Protein AF-A0A348XEP2-F1 (afdb_monomer_lite)

Radius of gyration: 28.58 Å; chains: 1; bounding box: 30×54×78 Å

Structure (mmCIF, N/CA/C/O backbone):
data_AF-A0A348XEP2-F1
#
_entry.id   AF-A0A348XEP2-F1
#
loop_
_atom_site.group_PDB
_atom_site.id
_atom_site.type_symbol
_atom_site.label_atom_id
_atom_site.label_alt_id
_atom_site.label_comp_id
_atom_site.label_asym_id
_atom_site.label_entity_id
_atom_site.label_seq_id
_atom_site.pdbx_PDB_ins_code
_atom_site.Cartn_x
_atom_site.Cartn_y
_atom_site.Cartn_z
_atom_site.occupancy
_atom_site.B_iso_or_equiv
_atom_site.auth_seq_id
_atom_site.auth_comp_id
_atom_site.auth_asym_id
_atom_site.auth_atom_id
_atom_site.pdbx_PDB_model_num
ATOM 1 N N . MET A 1 1 ? 8.491 -28.217 66.373 1.00 36.41 1 MET A N 1
ATOM 2 C CA . MET A 1 1 ? 8.979 -29.413 65.648 1.00 36.41 1 MET A CA 1
ATOM 3 C C . MET A 1 1 ? 7.822 -30.397 65.512 1.00 36.41 1 MET A C 1
ATOM 5 O O . MET A 1 1 ? 7.100 -30.519 66.490 1.00 36.41 1 MET A O 1
ATOM 9 N N . PRO A 1 2 ? 7.695 -31.156 64.412 1.00 49.12 2 PRO A N 1
ATOM 10 C CA . PRO A 1 2 ? 7.241 -30.766 63.070 1.00 49.12 2 PRO A CA 1
ATOM 11 C C . PRO A 1 2 ? 5.701 -30.596 62.974 1.00 49.12 2 PRO A C 1
ATOM 13 O O . PRO A 1 2 ? 4.949 -31.226 63.710 1.00 49.12 2 PRO A O 1
ATOM 16 N N . VAL A 1 3 ? 5.225 -29.758 62.047 1.00 45.44 3 VAL A N 1
ATOM 17 C CA . VAL A 1 3 ? 3.802 -29.698 61.663 1.00 45.44 3 VAL A CA 1
ATOM 18 C C . VAL A 1 3 ? 3.506 -30.822 60.670 1.00 45.44 3 VAL A C 1
ATOM 20 O O . VAL A 1 3 ? 4.119 -30.905 59.607 1.00 45.44 3 VAL A O 1
ATOM 23 N N . ALA A 1 4 ? 2.592 -31.718 61.035 1.00 46.41 4 ALA A N 1
ATOM 24 C CA . ALA A 1 4 ? 2.111 -32.768 60.152 1.00 46.41 4 ALA A CA 1
ATOM 25 C C . ALA A 1 4 ? 1.219 -32.143 59.070 1.00 46.41 4 ALA A C 1
ATOM 27 O O . ALA A 1 4 ? 0.110 -31.689 59.346 1.00 46.41 4 ALA A O 1
ATOM 28 N N . PHE A 1 5 ? 1.708 -32.110 57.831 1.00 47.88 5 PHE A N 1
ATOM 29 C CA . PHE A 1 5 ? 0.874 -31.823 56.669 1.00 47.88 5 PHE A CA 1
ATOM 30 C C . PHE A 1 5 ? -0.151 -32.954 56.511 1.00 47.88 5 PHE A C 1
ATOM 32 O O . PHE A 1 5 ? 0.256 -34.116 56.402 1.00 47.88 5 PHE A O 1
ATOM 39 N N . PRO A 1 6 ? -1.466 -32.675 56.460 1.00 45.78 6 PRO A N 1
ATOM 40 C CA . PRO A 1 6 ? -2.411 -33.699 56.063 1.00 45.78 6 PRO A CA 1
ATOM 41 C C . PRO A 1 6 ? -2.138 -34.045 54.596 1.00 45.78 6 PRO A C 1
ATOM 43 O O . PRO A 1 6 ? -2.296 -33.223 53.694 1.00 45.78 6 PRO A O 1
ATOM 46 N N . CYS A 1 7 ? -1.690 -35.280 54.370 1.00 41.25 7 CYS A N 1
ATOM 47 C CA . CYS A 1 7 ? -1.591 -35.897 53.057 1.00 41.25 7 CYS A CA 1
ATOM 48 C C . CYS A 1 7 ? -2.997 -35.937 52.442 1.00 41.25 7 CYS A C 1
ATOM 50 O O . CYS A 1 7 ? -3.813 -36.806 52.763 1.00 41.25 7 CYS A O 1
ATOM 52 N N . VAL A 1 8 ? -3.303 -34.956 51.592 1.00 56.88 8 VAL A N 1
ATOM 53 C CA . VAL A 1 8 ? -4.534 -34.923 50.802 1.00 56.88 8 VAL A CA 1
ATOM 54 C C . VAL A 1 8 ? -4.495 -36.114 49.848 1.00 56.88 8 VAL A C 1
ATOM 56 O O . VAL A 1 8 ? -3.812 -36.096 48.825 1.00 56.88 8 VAL A O 1
ATOM 59 N N . LYS A 1 9 ? -5.226 -37.177 50.191 1.00 45.53 9 LYS A N 1
ATOM 60 C CA . LYS A 1 9 ? -5.459 -38.312 49.295 1.00 45.53 9 LYS A CA 1
ATOM 61 C C . LYS A 1 9 ? -6.377 -37.856 48.164 1.00 45.53 9 LYS A C 1
ATOM 63 O O . LYS A 1 9 ? -7.594 -37.788 48.323 1.00 45.53 9 LYS A O 1
ATOM 68 N N . ILE A 1 10 ? -5.788 -37.544 47.014 1.00 55.47 10 ILE A N 1
ATOM 69 C CA . ILE A 1 10 ? -6.527 -37.305 45.776 1.00 55.47 10 ILE A CA 1
ATOM 70 C C . ILE A 1 10 ? -7.029 -38.673 45.294 1.00 55.47 10 ILE A C 1
ATOM 72 O O . ILE A 1 10 ? -6.285 -39.445 44.695 1.00 55.47 10 ILE A O 1
ATOM 76 N N . GLY A 1 11 ? -8.275 -39.012 45.630 1.00 54.00 11 GLY A N 1
ATOM 77 C CA . GLY A 1 11 ? -8.930 -40.218 45.118 1.00 54.00 11 GLY A CA 1
ATOM 78 C C . GLY A 1 11 ? -9.022 -40.211 43.583 1.00 54.00 11 GLY A C 1
ATOM 79 O O . GLY A 1 11 ? -8.924 -39.143 42.966 1.00 54.00 11 GLY A O 1
ATOM 80 N N . PRO A 1 12 ? -9.216 -41.378 42.942 1.00 56.22 12 PRO A N 1
ATOM 81 C CA . PRO A 1 12 ? -9.267 -41.474 41.490 1.00 56.22 12 PRO A CA 1
ATOM 82 C C . PRO A 1 12 ? -10.371 -40.568 40.934 1.00 56.22 12 PRO A C 1
ATOM 84 O O . PRO A 1 12 ? -11.529 -40.597 41.363 1.00 56.22 12 PRO A O 1
ATOM 87 N N . LEU A 1 1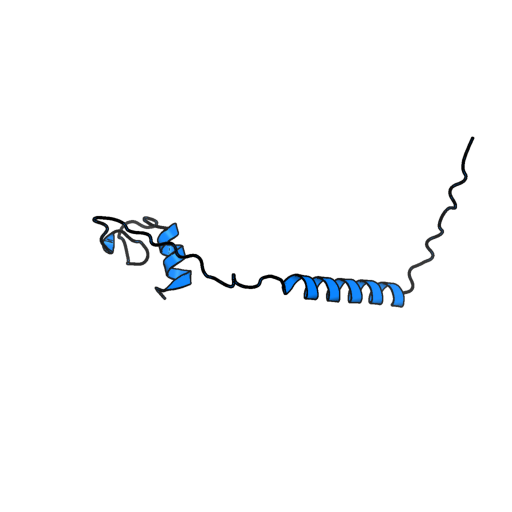3 ? -9.984 -39.718 39.983 1.00 52.72 13 LEU A N 1
ATOM 88 C CA . LEU A 1 13 ? -10.892 -38.850 39.243 1.00 52.72 13 LEU A CA 1
ATOM 89 C C . LEU A 1 13 ? -11.960 -39.708 38.550 1.00 52.72 13 LEU A C 1
ATOM 91 O O . LEU A 1 13 ? -11.672 -40.379 37.563 1.00 52.72 13 LEU A O 1
ATOM 95 N N . HIS A 1 14 ? -13.198 -39.653 39.049 1.00 54.22 14 HIS A N 1
ATOM 96 C CA . HIS A 1 14 ? -14.362 -40.208 38.360 1.00 54.22 14 HIS A CA 1
ATOM 97 C C . HIS A 1 14 ? -14.471 -39.594 36.947 1.00 54.22 14 HIS A C 1
ATOM 99 O O . HIS A 1 14 ? -14.260 -38.383 36.797 1.00 54.22 14 HIS A O 1
ATOM 105 N N . PRO A 1 15 ? -14.834 -40.374 35.910 1.00 55.09 15 PRO A N 1
ATOM 106 C CA . PRO A 1 15 ? -14.868 -39.908 34.518 1.00 55.09 15 PRO A CA 1
ATOM 107 C C . PRO A 1 15 ? -15.765 -38.672 34.319 1.00 55.09 15 PRO A C 1
ATOM 109 O O . PRO A 1 15 ? -15.408 -37.770 33.564 1.00 55.09 15 PRO A O 1
ATOM 112 N N . ALA A 1 16 ? -16.847 -38.553 35.097 1.00 55.06 16 ALA A N 1
ATOM 113 C CA . ALA A 1 16 ? -17.751 -37.400 35.095 1.00 55.06 16 ALA A CA 1
ATOM 114 C C . ALA A 1 16 ? -17.098 -36.080 35.569 1.00 55.06 16 ALA A C 1
ATOM 116 O O . ALA A 1 16 ? -17.459 -34.995 35.109 1.00 55.06 16 ALA A O 1
ATOM 117 N N . ARG A 1 17 ? -16.097 -36.149 36.462 1.00 55.81 17 ARG A N 1
ATOM 118 C CA . ARG A 1 17 ? -15.385 -34.973 36.997 1.00 55.81 17 ARG A CA 1
ATOM 119 C C . ARG A 1 17 ? -14.343 -34.444 36.007 1.00 55.81 17 ARG A C 1
ATOM 121 O O . ARG A 1 17 ? -14.147 -33.235 35.925 1.00 55.81 17 ARG A O 1
ATOM 128 N N . ARG A 1 18 ? -13.734 -35.329 35.202 1.00 58.19 18 ARG A N 1
ATOM 129 C CA . ARG A 1 1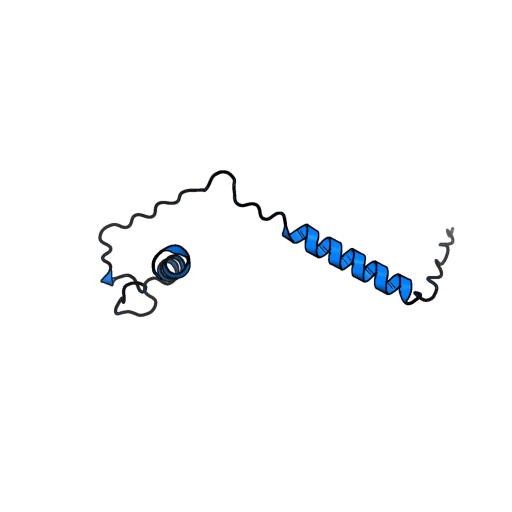8 ? -12.839 -34.953 34.088 1.00 58.19 18 ARG A CA 1
ATOM 130 C C . ARG A 1 18 ? -13.591 -34.227 32.974 1.00 58.19 18 ARG A C 1
ATOM 132 O O . ARG A 1 18 ? -13.108 -33.209 32.487 1.00 58.19 18 ARG A O 1
ATOM 139 N N . THR A 1 19 ? -14.787 -34.696 32.616 1.00 60.69 19 THR A N 1
ATOM 140 C CA . THR A 1 19 ? -15.609 -34.046 31.583 1.00 60.69 19 THR A CA 1
ATOM 141 C C . THR A 1 19 ? -16.085 -32.655 31.991 1.00 60.69 19 THR A C 1
ATOM 143 O O . THR A 1 19 ? -16.128 -31.766 31.147 1.00 60.69 19 THR A O 1
ATOM 146 N N . SER A 1 20 ? -16.400 -32.429 33.270 1.00 64.38 20 SER A N 1
ATOM 147 C CA . SER A 1 20 ? -16.841 -31.109 33.746 1.00 64.38 20 SER A CA 1
ATOM 148 C C . SER A 1 20 ? -15.716 -30.072 33.765 1.00 64.38 20 SER A C 1
ATOM 150 O O . SER A 1 20 ? -15.960 -28.917 33.428 1.00 64.38 20 SER A O 1
ATOM 152 N N . ILE A 1 21 ? -14.482 -30.476 34.086 1.00 74.56 21 ILE A N 1
ATOM 153 C CA . ILE A 1 21 ? -13.314 -29.579 34.048 1.00 74.56 21 ILE A CA 1
ATOM 154 C C . ILE A 1 21 ? -12.973 -29.199 32.600 1.00 74.56 21 ILE A C 1
ATOM 156 O O . ILE A 1 21 ? -12.732 -28.027 32.325 1.00 74.56 21 ILE A O 1
ATOM 160 N N . LEU A 1 22 ? -13.023 -30.158 31.663 1.00 74.06 22 LEU A N 1
ATOM 161 C CA . LEU A 1 22 ? -12.812 -29.872 30.238 1.00 74.06 22 LEU A CA 1
ATOM 162 C C . LEU A 1 22 ? -13.875 -28.924 29.675 1.00 74.06 22 LEU A C 1
ATOM 164 O O . LEU A 1 22 ? -13.539 -28.001 28.939 1.00 74.06 22 LEU A O 1
ATOM 168 N N . LYS A 1 23 ? -15.148 -29.129 30.035 1.00 73.50 23 LYS A N 1
ATOM 169 C CA . LYS A 1 23 ? -16.243 -28.246 29.610 1.00 73.50 23 LYS A CA 1
ATOM 170 C C . LYS A 1 23 ? -16.048 -26.828 30.138 1.00 73.50 23 LYS A C 1
ATOM 172 O O . LYS A 1 23 ? -16.153 -25.887 29.366 1.00 73.50 23 LYS A O 1
ATOM 177 N N . LEU A 1 24 ? -15.705 -26.676 31.417 1.00 78.50 24 LEU A N 1
ATOM 178 C CA . LEU A 1 24 ? -15.487 -25.363 32.026 1.00 78.50 24 LEU A CA 1
ATOM 179 C C . LEU A 1 24 ? -14.281 -24.631 31.413 1.00 78.50 24 LEU A C 1
ATOM 181 O O . LEU A 1 24 ? -14.360 -23.434 31.146 1.00 78.50 24 LEU A O 1
ATOM 185 N N . ALA A 1 25 ? -13.193 -25.356 31.138 1.00 78.44 25 ALA A N 1
ATOM 186 C CA . ALA A 1 25 ? -12.019 -24.808 30.462 1.00 78.44 25 ALA A CA 1
ATOM 187 C C . ALA A 1 25 ? -12.339 -24.358 29.026 1.00 78.44 25 ALA A C 1
ATOM 189 O O . ALA A 1 25 ? -11.910 -23.282 28.612 1.00 78.44 25 ALA A O 1
ATOM 190 N N . ALA A 1 26 ? -13.137 -25.137 28.288 1.00 77.12 26 ALA A N 1
ATOM 191 C CA . ALA A 1 26 ? -13.577 -24.773 26.943 1.00 77.12 26 ALA A CA 1
ATOM 192 C C . ALA A 1 26 ? -14.441 -23.500 26.947 1.00 77.12 26 ALA A C 1
ATOM 194 O O . ALA A 1 26 ? -14.210 -22.607 26.135 1.00 77.12 26 ALA A O 1
ATOM 195 N N . THR A 1 27 ? -15.378 -23.365 27.892 1.00 75.94 27 THR A N 1
ATOM 196 C CA . THR A 1 27 ? -16.212 -22.158 28.014 1.00 75.94 27 THR A CA 1
ATOM 197 C C . THR A 1 27 ? -15.381 -20.914 28.342 1.00 75.94 27 THR A C 1
ATOM 199 O O . THR A 1 27 ? -15.644 -19.838 27.808 1.00 75.94 27 THR A O 1
ATOM 202 N N . LEU A 1 28 ? -14.347 -21.056 29.178 1.00 75.62 28 LEU A N 1
ATOM 203 C CA . LEU A 1 28 ? -13.475 -19.942 29.557 1.00 75.62 28 LEU A CA 1
ATOM 204 C C . LEU A 1 28 ? -12.574 -19.481 28.397 1.00 75.62 28 LEU A C 1
ATOM 206 O O . LEU A 1 28 ? -12.366 -18.280 28.231 1.00 75.62 28 LEU A O 1
ATOM 210 N N . LEU A 1 29 ? -12.097 -20.409 27.556 1.00 74.88 29 LEU A N 1
ATOM 211 C CA . LEU A 1 29 ? -11.355 -20.063 26.336 1.00 74.88 29 LEU A CA 1
ATOM 212 C C . LEU A 1 29 ? -12.216 -19.286 25.331 1.00 74.88 29 LEU A C 1
ATOM 214 O O . LEU A 1 29 ? -11.729 -18.343 24.712 1.00 74.88 29 LEU A O 1
ATOM 218 N N . ILE A 1 30 ? -13.488 -19.661 25.177 1.00 72.75 30 ILE A N 1
ATOM 219 C CA . ILE A 1 30 ? -14.408 -18.995 24.243 1.00 72.75 30 ILE A CA 1
ATOM 220 C C . ILE A 1 30 ? -14.738 -17.574 24.730 1.00 72.75 30 ILE A C 1
ATOM 222 O O . ILE A 1 30 ? -14.808 -16.649 23.923 1.00 72.75 30 ILE A O 1
ATOM 226 N N . ALA A 1 31 ? -14.873 -17.372 26.045 1.00 69.12 31 ALA A N 1
ATOM 227 C CA . ALA A 1 31 ? -15.145 -16.057 26.627 1.00 69.12 31 ALA A CA 1
ATOM 228 C C . ALA A 1 31 ? -13.967 -15.068 26.483 1.00 69.12 31 ALA A C 1
ATOM 230 O O . ALA A 1 31 ? -14.190 -13.872 26.304 1.00 69.12 31 ALA A O 1
ATOM 231 N N . GLY A 1 32 ? -12.718 -15.548 26.513 1.00 67.06 32 GLY A N 1
ATOM 232 C CA . GLY A 1 32 ? -11.525 -14.698 26.387 1.00 67.06 32 GLY A CA 1
ATOM 233 C C . GLY A 1 32 ? -11.297 -14.109 24.990 1.00 67.06 32 GLY A C 1
ATOM 234 O O . GLY A 1 32 ? -10.616 -13.095 24.857 1.00 67.06 32 GLY A O 1
ATOM 235 N N . ALA A 1 33 ? -11.882 -14.700 23.945 1.00 62.94 33 ALA A N 1
ATOM 236 C CA . ALA A 1 33 ? -11.700 -14.241 22.566 1.00 62.94 33 ALA A CA 1
ATOM 237 C C . ALA A 1 33 ? -12.538 -12.996 22.207 1.00 62.94 33 ALA A C 1
ATOM 239 O O . ALA A 1 33 ? -12.284 -12.361 21.186 1.00 62.94 33 ALA A O 1
ATOM 240 N N . ALA A 1 34 ? -13.526 -12.628 23.031 1.00 62.22 34 ALA A N 1
ATOM 241 C CA . ALA A 1 34 ? -14.489 -11.572 22.710 1.00 62.22 34 ALA A CA 1
ATOM 242 C C . ALA A 1 34 ? -14.006 -10.137 23.021 1.00 62.22 34 ALA A C 1
ATOM 244 O O . ALA A 1 34 ? -14.695 -9.180 22.681 1.00 62.22 34 ALA A O 1
ATOM 245 N N . VAL A 1 35 ? -12.830 -9.958 23.641 1.00 60.22 35 VAL A N 1
ATOM 246 C CA . VAL A 1 35 ? -12.339 -8.644 24.123 1.00 60.22 35 VAL A CA 1
ATOM 247 C C . VAL A 1 35 ? -11.360 -7.975 23.144 1.00 60.22 35 VAL A C 1
ATOM 249 O O . VAL A 1 35 ? -10.489 -7.206 23.534 1.00 60.22 35 VAL A O 1
ATOM 252 N N . ALA A 1 36 ? -11.485 -8.253 21.848 1.00 65.69 36 ALA A N 1
ATOM 253 C CA . ALA A 1 36 ? -10.798 -7.502 20.798 1.00 65.69 36 ALA A CA 1
ATOM 254 C C . ALA A 1 36 ? -11.791 -6.536 20.133 1.00 65.69 36 ALA A C 1
ATOM 256 O O . ALA A 1 36 ? -12.141 -6.681 18.964 1.00 65.69 36 ALA A O 1
ATOM 257 N N . GLY A 1 37 ? -12.299 -5.574 20.909 1.00 66.25 37 GLY A N 1
ATOM 258 C CA . GLY A 1 37 ? -13.098 -4.476 20.372 1.00 66.25 37 GLY A CA 1
ATOM 259 C C . GLY A 1 37 ? -12.219 -3.573 19.510 1.00 66.25 37 GLY A C 1
ATOM 260 O O . GLY A 1 37 ? -11.130 -3.182 19.934 1.00 66.25 37 GLY A O 1
ATOM 261 N N . ALA A 1 38 ? -12.668 -3.251 18.296 1.00 75.38 38 ALA A N 1
ATOM 262 C CA . ALA A 1 38 ? -12.024 -2.210 17.505 1.00 75.38 38 ALA A CA 1
ATOM 263 C C . ALA A 1 38 ? -12.006 -0.897 18.315 1.00 75.38 38 ALA A C 1
ATOM 265 O O . ALA A 1 38 ? -12.964 -0.631 19.047 1.00 75.38 38 ALA A O 1
ATOM 266 N N . PRO A 1 39 ? -10.941 -0.082 18.225 1.00 77.44 39 PRO A N 1
ATOM 267 C CA . PRO A 1 39 ? -10.904 1.189 18.934 1.00 77.44 39 PRO A CA 1
ATOM 268 C C . PRO A 1 39 ? -12.095 2.055 18.503 1.00 77.44 39 PRO A C 1
ATOM 270 O O . PRO A 1 39 ? -12.342 2.215 17.309 1.00 77.44 39 PRO A O 1
ATOM 273 N N . GLU A 1 40 ? -12.815 2.619 19.478 1.00 82.50 40 GLU A N 1
ATOM 274 C CA . GLU A 1 40 ? -14.013 3.451 19.261 1.00 82.50 40 GLU A CA 1
ATOM 275 C C . GLU A 1 40 ? -13.726 4.646 18.335 1.00 82.50 40 GLU A C 1
ATOM 277 O O . GLU A 1 40 ? -14.578 5.076 17.561 1.00 82.50 40 GLU A O 1
ATOM 282 N N . LYS A 1 41 ? -12.477 5.128 18.355 1.00 89.31 41 LYS A N 1
ATOM 283 C CA . LYS A 1 41 ? -11.950 6.125 17.428 1.00 89.31 41 LYS A CA 1
ATOM 284 C C . LYS A 1 41 ? -10.768 5.540 16.646 1.00 89.31 41 LYS A C 1
ATOM 286 O O . LYS A 1 41 ? -9.765 5.176 17.266 1.00 89.31 41 LYS A O 1
ATOM 291 N N . PRO A 1 42 ? -10.830 5.475 15.304 1.00 87.69 42 PRO A N 1
ATOM 292 C CA . PRO A 1 42 ? -9.702 5.011 14.511 1.00 87.69 42 PRO A CA 1
ATOM 293 C C . PRO A 1 42 ? -8.522 5.988 14.609 1.00 87.69 42 PRO A C 1
ATOM 295 O O . PRO A 1 42 ? -8.698 7.204 14.713 1.00 87.69 42 PRO A O 1
ATOM 298 N N . ASN A 1 43 ? -7.306 5.446 14.537 1.00 91.19 43 ASN A N 1
ATOM 299 C CA . ASN A 1 43 ? -6.089 6.237 14.378 1.00 91.19 43 ASN A CA 1
ATOM 300 C C . ASN A 1 43 ? -5.828 6.458 12.887 1.00 91.19 43 ASN A C 1
ATOM 302 O O . ASN A 1 43 ? -5.881 5.508 12.105 1.00 91.19 43 ASN A O 1
ATOM 306 N N . PHE A 1 44 ? -5.511 7.691 12.501 1.00 92.25 44 PHE A N 1
ATOM 307 C CA . PHE A 1 44 ? -5.185 8.036 11.119 1.00 92.25 44 PHE A CA 1
ATOM 308 C C . PHE A 1 44 ? -3.675 8.216 10.967 1.00 92.25 44 PHE A C 1
ATOM 310 O O . PHE A 1 44 ? -3.060 8.978 11.709 1.00 92.25 44 PHE A O 1
ATOM 317 N N . LEU A 1 45 ? -3.089 7.526 9.987 1.00 92.94 45 LEU A N 1
ATOM 318 C CA . LEU A 1 45 ? -1.697 7.682 9.571 1.00 92.94 45 LEU A CA 1
ATOM 319 C C . LEU A 1 45 ? -1.683 8.011 8.077 1.00 92.94 45 LEU A C 1
ATOM 321 O O . LEU A 1 45 ? -2.089 7.183 7.263 1.00 92.94 45 LEU A O 1
ATOM 325 N N . ILE A 1 46 ? -1.224 9.213 7.730 1.00 95.25 46 ILE A N 1
ATOM 326 C CA . ILE A 1 46 ? -1.045 9.646 6.341 1.00 95.25 46 ILE A CA 1
ATOM 327 C C . ILE A 1 46 ? 0.440 9.533 6.016 1.00 95.25 46 ILE A C 1
ATOM 329 O O . ILE A 1 46 ? 1.271 10.161 6.667 1.00 95.25 46 ILE A O 1
ATOM 333 N N . LEU A 1 47 ? 0.763 8.713 5.020 1.00 93.44 47 LEU A N 1
ATOM 334 C CA . LEU A 1 47 ? 2.116 8.566 4.500 1.00 93.44 47 LEU A CA 1
ATOM 335 C C . LEU A 1 47 ? 2.193 9.321 3.175 1.00 93.44 47 LEU A C 1
ATOM 337 O O . LEU A 1 47 ? 1.467 8.987 2.241 1.00 93.44 47 LEU A O 1
ATOM 341 N N . LEU A 1 48 ? 3.058 10.331 3.108 1.00 95.00 48 LEU A N 1
ATOM 342 C CA . LEU A 1 48 ? 3.348 11.082 1.892 1.00 95.00 48 LEU A CA 1
ATOM 343 C C . LEU A 1 48 ? 4.795 10.810 1.491 1.00 95.00 48 LEU A C 1
ATOM 345 O O . LEU A 1 48 ? 5.690 10.855 2.335 1.00 95.00 48 LEU A O 1
ATOM 349 N N . ALA A 1 49 ? 5.006 10.528 0.212 1.00 92.56 49 ALA A N 1
ATOM 350 C CA . ALA A 1 49 ? 6.329 10.410 -0.371 1.00 92.56 49 ALA A CA 1
ATOM 351 C C . ALA A 1 49 ? 6.413 11.338 -1.579 1.00 92.56 49 ALA A C 1
ATOM 353 O O . ALA A 1 49 ? 5.512 11.332 -2.418 1.00 92.56 49 ALA A O 1
ATOM 354 N N . ASP A 1 50 ? 7.478 12.129 -1.627 1.00 96.00 50 ASP A N 1
ATOM 355 C CA . ASP A 1 50 ? 7.759 13.032 -2.737 1.00 96.00 50 ASP A CA 1
ATOM 356 C C . ASP A 1 50 ? 8.456 12.279 -3.875 1.00 96.00 50 ASP A C 1
ATOM 358 O O . ASP A 1 50 ? 9.172 11.305 -3.620 1.00 96.00 50 ASP A O 1
ATOM 362 N N . ASP A 1 51 ? 8.204 12.694 -5.114 1.00 93.75 51 ASP A N 1
ATOM 363 C CA . ASP A 1 51 ? 8.793 12.136 -6.344 1.00 93.75 51 ASP A CA 1
ATOM 364 C C . ASP A 1 51 ? 8.696 10.602 -6.540 1.00 93.75 51 ASP A C 1
ATOM 366 O O . ASP A 1 51 ? 9.335 10.026 -7.426 1.00 93.75 51 ASP A O 1
ATOM 370 N N . ILE A 1 52 ? 7.853 9.898 -5.776 1.00 92.44 52 ILE A N 1
ATOM 371 C CA . ILE A 1 52 ? 7.593 8.470 -5.994 1.00 92.44 52 ILE A CA 1
ATOM 372 C C . ILE A 1 52 ? 6.514 8.290 -7.060 1.00 92.44 52 ILE A C 1
ATOM 374 O O . ILE A 1 52 ? 5.341 8.601 -6.859 1.00 92.44 52 ILE A O 1
ATOM 378 N N . SER A 1 53 ? 6.899 7.685 -8.182 1.00 91.12 53 SER A N 1
ATOM 37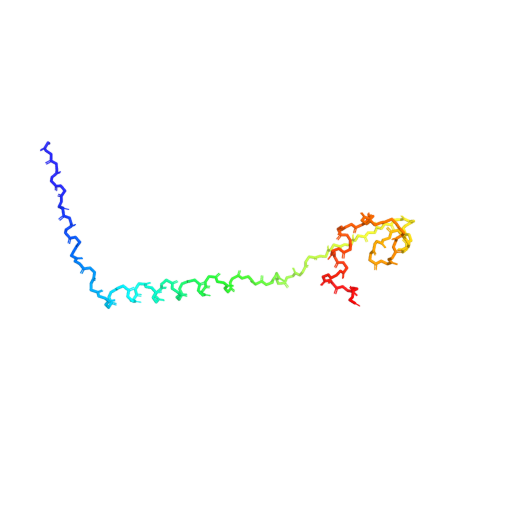9 C CA . SER A 1 53 ? 5.956 7.206 -9.195 1.00 91.12 53 SER A CA 1
ATOM 380 C C . SER A 1 53 ? 5.535 5.748 -8.958 1.00 91.12 53 SER A C 1
ATOM 382 O O . SER A 1 53 ? 6.237 4.969 -8.309 1.00 91.12 53 SER A O 1
ATOM 384 N N . ALA A 1 54 ? 4.406 5.345 -9.553 1.00 89.25 54 ALA A N 1
ATOM 385 C CA . ALA A 1 54 ? 3.858 3.990 -9.432 1.00 89.25 54 ALA A CA 1
ATOM 386 C C . ALA A 1 54 ? 4.841 2.886 -9.867 1.00 89.25 54 ALA A C 1
ATOM 388 O O . ALA A 1 54 ? 4.855 1.811 -9.275 1.00 89.25 54 ALA A O 1
ATOM 389 N N . SER A 1 55 ? 5.721 3.158 -10.837 1.00 91.19 55 SER A N 1
ATO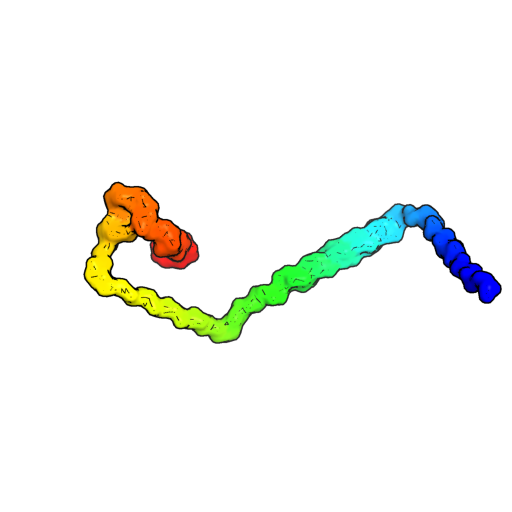M 390 C CA . SER A 1 55 ? 6.718 2.191 -11.323 1.00 91.19 55 SER A CA 1
ATOM 391 C C . SER A 1 55 ? 7.757 1.781 -10.274 1.00 91.19 55 SER A C 1
ATOM 393 O O . SER A 1 55 ? 8.487 0.817 -10.496 1.00 91.19 55 SER A O 1
ATOM 395 N N . HIS A 1 56 ? 7.841 2.491 -9.146 1.00 90.50 56 HIS A N 1
ATOM 396 C CA . HIS A 1 56 ? 8.743 2.169 -8.038 1.00 90.50 56 HIS A CA 1
ATOM 397 C C . HIS A 1 56 ? 8.126 1.223 -7.000 1.00 90.50 56 HIS A C 1
ATOM 399 O O . HIS A 1 56 ? 8.828 0.751 -6.109 1.00 90.50 56 HIS A O 1
ATOM 405 N N . LEU A 1 57 ? 6.825 0.939 -7.085 1.00 93.44 57 LEU A N 1
ATOM 406 C CA . LEU A 1 57 ? 6.119 0.118 -6.108 1.00 93.44 57 LEU A CA 1
ATOM 407 C C . LEU A 1 57 ? 5.803 -1.265 -6.687 1.00 93.44 57 LEU A C 1
ATOM 409 O O . LEU A 1 57 ? 5.230 -1.400 -7.770 1.00 93.44 57 LEU A O 1
ATOM 413 N N . GLY A 1 58 ? 6.154 -2.314 -5.947 1.00 92.94 58 GLY A N 1
ATOM 414 C CA . GLY A 1 58 ? 5.949 -3.706 -6.345 1.00 92.94 58 GLY A CA 1
ATOM 415 C C . GLY A 1 58 ? 4.478 -4.046 -6.587 1.00 92.94 58 GLY A C 1
ATOM 416 O O . GLY A 1 58 ? 4.164 -4.741 -7.551 1.00 92.94 58 GLY A O 1
ATOM 417 N N . CYS A 1 59 ? 3.558 -3.495 -5.791 1.00 91.25 59 CYS A N 1
ATOM 418 C CA . CYS A 1 59 ? 2.114 -3.654 -5.996 1.00 91.25 59 CYS A CA 1
ATOM 419 C C . CYS A 1 59 ? 1.579 -3.051 -7.308 1.00 91.25 59 CYS A C 1
ATOM 421 O O . CYS A 1 59 ? 0.473 -3.403 -7.706 1.00 91.25 59 CYS A O 1
ATOM 423 N N . TYR A 1 60 ? 2.355 -2.206 -7.991 1.00 91.56 60 TYR A N 1
ATOM 424 C CA . TYR A 1 60 ? 2.026 -1.636 -9.301 1.00 91.56 60 TYR A CA 1
ATOM 425 C C . TYR A 1 60 ? 2.877 -2.215 -10.445 1.00 91.56 60 TYR A C 1
ATOM 427 O O . TYR A 1 60 ? 2.803 -1.730 -11.572 1.00 91.56 60 TYR A O 1
ATOM 435 N N . GLY A 1 61 ? 3.665 -3.264 -10.185 1.00 89.06 61 GLY A N 1
ATOM 436 C CA . GLY A 1 61 ? 4.465 -3.940 -11.209 1.00 89.06 61 GLY A CA 1
ATOM 437 C C . GLY A 1 61 ? 5.866 -3.360 -11.410 1.00 89.06 61 GLY A C 1
ATOM 438 O O . GLY A 1 61 ? 6.373 -3.379 -12.530 1.00 89.06 61 GLY A O 1
ATOM 439 N N . ALA A 1 62 ? 6.500 -2.848 -10.348 1.00 91.75 62 ALA A N 1
ATOM 440 C CA . ALA A 1 62 ? 7.902 -2.435 -10.403 1.00 91.75 62 ALA A CA 1
ATOM 441 C C . ALA A 1 62 ? 8.809 -3.530 -10.995 1.00 91.75 62 ALA A C 1
ATOM 443 O O . ALA A 1 62 ? 8.688 -4.708 -10.653 1.00 91.75 62 ALA A O 1
ATOM 444 N N . LEU A 1 63 ? 9.751 -3.118 -11.851 1.00 87.75 63 LEU A N 1
ATOM 445 C CA . LEU A 1 63 ? 10.663 -4.023 -12.565 1.00 87.75 63 LEU A CA 1
ATOM 446 C C . LEU A 1 63 ? 11.568 -4.816 -11.616 1.00 87.75 63 LEU A C 1
ATOM 448 O O . LEU A 1 63 ? 11.884 -5.971 -11.886 1.00 87.75 63 LEU A O 1
ATOM 452 N N . ASN A 1 64 ? 11.964 -4.196 -10.502 1.00 86.38 64 ASN A N 1
ATOM 453 C CA . ASN A 1 64 ? 12.791 -4.827 -9.485 1.00 86.38 64 ASN A CA 1
ATOM 454 C C . ASN A 1 64 ? 11.900 -5.527 -8.442 1.00 86.38 64 ASN A C 1
ATOM 456 O O . ASN A 1 64 ? 11.174 -4.851 -7.697 1.00 86.38 64 ASN A O 1
ATOM 460 N N . PRO A 1 65 ? 11.953 -6.870 -8.339 1.00 79.88 65 PRO A N 1
ATOM 461 C CA . PRO A 1 65 ? 11.173 -7.603 -7.351 1.00 79.88 65 PRO A CA 1
ATOM 462 C C . PRO A 1 65 ? 11.559 -7.195 -5.929 1.00 79.88 65 PRO A C 1
ATOM 464 O O . PRO A 1 65 ? 12.736 -7.072 -5.601 1.00 79.88 65 PRO A O 1
ATOM 467 N N . GLY A 1 66 ? 10.561 -7.015 -5.062 1.00 84.06 66 GLY A N 1
ATOM 468 C CA . GLY A 1 66 ? 10.801 -6.719 -3.648 1.00 84.06 66 GLY A CA 1
ATOM 469 C C . GLY A 1 66 ? 11.230 -5.281 -3.348 1.00 84.06 66 GLY A C 1
ATOM 470 O O . GLY A 1 66 ? 11.755 -5.038 -2.267 1.00 84.06 66 GLY A O 1
ATOM 471 N N . THR A 1 67 ? 10.983 -4.327 -4.252 1.00 90.44 67 THR A N 1
ATOM 472 C CA . THR A 1 67 ? 11.287 -2.901 -4.019 1.00 90.44 67 THR A CA 1
ATOM 473 C C . THR A 1 67 ? 10.533 -2.324 -2.810 1.00 90.44 67 THR A C 1
ATOM 475 O O . THR A 1 67 ?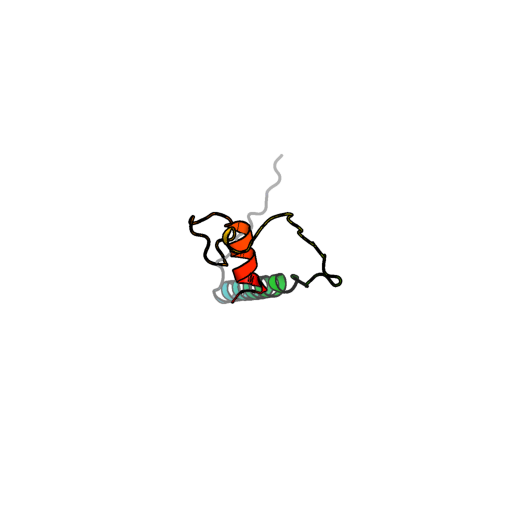 11.084 -1.520 -2.062 1.00 90.44 67 THR A O 1
ATOM 478 N N . SER A 1 68 ? 9.290 -2.755 -2.561 1.00 94.12 68 SER A N 1
ATOM 479 C CA . SER A 1 68 ? 8.426 -2.151 -1.536 1.00 94.12 68 SER A CA 1
ATOM 480 C C . SER A 1 68 ? 7.632 -3.170 -0.705 1.00 94.12 68 SER A C 1
ATOM 482 O O . SER A 1 68 ? 6.410 -3.064 -0.598 1.00 94.12 68 SER A O 1
ATOM 484 N N . PRO A 1 69 ? 8.282 -4.126 -0.012 1.00 94.00 69 PRO A N 1
ATOM 485 C CA . PRO A 1 69 ? 7.599 -5.271 0.600 1.00 94.00 69 PRO A CA 1
ATOM 486 C C . PRO A 1 69 ? 6.566 -4.871 1.665 1.00 94.00 69 PRO A C 1
ATOM 488 O O . PRO A 1 69 ? 5.530 -5.521 1.819 1.00 94.00 69 PRO A O 1
ATOM 491 N N . ASN A 1 70 ? 6.816 -3.782 2.398 1.00 94.94 70 ASN A N 1
ATOM 492 C CA . ASN A 1 70 ? 5.877 -3.273 3.395 1.00 94.94 70 ASN A CA 1
ATOM 493 C C . ASN A 1 70 ? 4.659 -2.600 2.757 1.00 94.94 70 ASN A C 1
ATOM 495 O O . ASN A 1 70 ? 3.539 -2.876 3.185 1.00 94.94 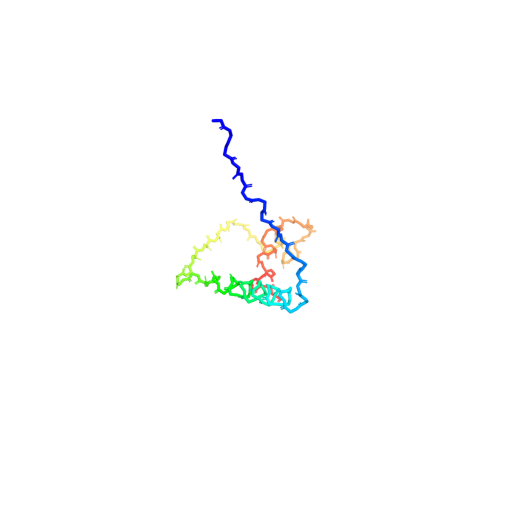70 ASN A O 1
ATOM 499 N N . ILE A 1 71 ? 4.863 -1.774 1.728 1.00 94.12 71 ILE A N 1
ATOM 500 C CA . ILE A 1 71 ? 3.774 -1.100 1.007 1.00 94.12 71 ILE A CA 1
ATOM 501 C C . ILE A 1 71 ? 2.939 -2.126 0.241 1.00 94.12 71 ILE A C 1
ATOM 503 O O . ILE A 1 71 ? 1.716 -2.099 0.329 1.00 94.12 71 ILE A O 1
ATOM 507 N N . ASP A 1 72 ? 3.577 -3.109 -0.392 1.00 92.94 72 ASP A N 1
ATOM 508 C CA . ASP A 1 72 ? 2.897 -4.183 -1.120 1.00 92.94 72 ASP A CA 1
ATOM 509 C C . ASP A 1 72 ? 2.016 -5.021 -0.184 1.00 92.94 72 ASP A C 1
ATOM 511 O O . ASP A 1 72 ? 0.895 -5.408 -0.522 1.00 92.94 72 ASP A O 1
ATOM 515 N N . ARG A 1 73 ? 2.498 -5.280 1.038 1.00 93.88 73 ARG A N 1
ATOM 516 C CA . ARG A 1 73 ? 1.721 -5.963 2.078 1.00 93.88 73 ARG A CA 1
ATOM 517 C C . ARG A 1 73 ? 0.537 -5.122 2.558 1.00 93.88 73 ARG A C 1
ATOM 519 O O . ARG A 1 73 ? -0.517 -5.694 2.836 1.00 93.88 73 ARG A O 1
ATOM 526 N N . LEU A 1 74 ? 0.697 -3.803 2.683 1.00 93.94 74 LEU A N 1
ATOM 527 C CA . LEU A 1 74 ? -0.404 -2.896 3.027 1.00 93.94 74 LEU A CA 1
ATOM 528 C C . LEU A 1 74 ? -1.451 -2.851 1.903 1.00 93.94 74 LEU A C 1
ATOM 530 O O . LEU A 1 74 ? -2.642 -2.994 2.180 1.00 93.94 74 LEU A O 1
ATOM 534 N N . ALA A 1 75 ? -1.003 -2.758 0.650 1.00 92.94 75 ALA A N 1
ATOM 535 C CA . ALA A 1 75 ? -1.836 -2.748 -0.550 1.00 92.94 75 ALA A CA 1
ATOM 536 C C . ALA A 1 75 ? -2.752 -3.983 -0.624 1.00 92.94 75 ALA A C 1
ATOM 538 O O . ALA A 1 75 ? -3.970 -3.824 -0.708 1.00 92.94 75 ALA A O 1
ATOM 539 N N . LYS A 1 76 ? -2.186 -5.190 -0.442 1.00 92.81 76 LYS A N 1
ATOM 540 C CA . LYS A 1 76 ? -2.927 -6.471 -0.420 1.00 92.81 76 LYS A CA 1
ATOM 541 C C . LYS A 1 76 ? -3.979 -6.570 0.691 1.00 92.81 76 LYS A C 1
ATOM 543 O O . LYS A 1 76 ? -4.979 -7.269 0.540 1.00 92.81 76 LYS A O 1
ATOM 548 N N . LYS A 1 77 ? -3.739 -5.930 1.841 1.00 92.12 77 LYS A N 1
ATOM 549 C CA . LYS A 1 77 ? -4.657 -5.970 2.993 1.00 92.12 77 LYS A CA 1
ATOM 550 C C . LYS A 1 77 ? -5.803 -4.964 2.870 1.00 92.12 77 LYS A C 1
ATOM 552 O O . LYS A 1 77 ? -6.888 -5.246 3.372 1.00 92.12 77 LYS A O 1
ATOM 557 N N . GLY A 1 78 ? -5.545 -3.809 2.256 1.00 84.06 78 GLY A N 1
ATOM 558 C CA . GLY A 1 78 ? -6.441 -2.652 2.262 1.00 84.06 78 GLY A CA 1
ATOM 559 C C . GLY A 1 78 ? -7.223 -2.451 0.965 1.00 84.06 78 GLY A C 1
ATOM 560 O O . GLY A 1 78 ? -8.404 -2.785 0.911 1.00 84.06 78 GLY A O 1
ATOM 561 N N . GLY A 1 79 ? -6.585 -1.845 -0.043 1.00 72.31 79 GLY A N 1
ATOM 562 C CA . GLY A 1 79 ? -7.291 -1.158 -1.138 1.00 72.31 79 GLY A CA 1
ATOM 563 C C . GLY A 1 79 ? -6.881 -1.511 -2.570 1.00 72.31 79 GLY A C 1
ATOM 564 O O . GLY A 1 79 ? -7.550 -1.066 -3.492 1.00 72.31 79 GLY A O 1
ATOM 565 N N . LEU A 1 80 ? -5.829 -2.307 -2.775 1.00 64.50 80 LEU A N 1
ATOM 566 C CA . LEU A 1 80 ? -5.438 -2.811 -4.096 1.00 64.50 80 LEU A CA 1
ATOM 567 C C . LEU A 1 80 ? -5.629 -4.330 -4.070 1.00 64.50 80 LEU A C 1
ATOM 569 O O . LEU A 1 80 ? -4.770 -5.061 -3.570 1.00 64.50 80 LEU A O 1
ATOM 573 N N . ARG A 1 81 ? -6.807 -4.774 -4.514 1.00 56.56 81 ARG A N 1
ATOM 574 C CA . ARG A 1 81 ? -7.152 -6.181 -4.749 1.00 56.56 81 ARG A CA 1
ATOM 575 C C . ARG A 1 81 ? -7.284 -6.428 -6.238 1.00 56.56 81 ARG A C 1
ATOM 577 O O . ARG A 1 81 ? -7.792 -5.509 -6.914 1.00 56.56 81 ARG A O 1
#

pLDDT: mean 75.88, std 17.05, range [36.41, 96.0]

Foldseek 3Di:
DDDDDPPPPPPDDDPVNVVVVVVVVVVVVVVVVPPPDDPPDDDDDDDDDPPDDLLQDVLSPNPDPPSCVPVNVVCVVPPPD

Sequence (81 aa):
MPVAFPCVKIGPLHPARRTSILKLAATLLIAGAAVAGAPEKPNFLILLADDISASHLGCYGALNPGTSPNIDRLAKKGGLR

Secondary structure (DSSP, 8-state):
--------------HHHHHHHHHHHHHHHHHHTT--PPPSSPPP-----SS--GGG-GGGT-SSTTS-HHHHHHHHHTT--